Protein AF-A0A838E0V9-F1 (afdb_monomer_lite)

Foldseek 3Di:
DDDDADDLVNVLVVVVVCCVVPNFDDDFPDSVLLVVLSCQQVDDDPNHGPQPDPVSSVVSNVCSCVVRDPGPPPPPD

Secondary structure (DSSP, 8-state):
---PPPPHHHHHHHHHHHHHHH----S-S-HHHHHHHHHGGG-EETTEESSSSHHHHHHHHHHHHHHH---------

pLDDT: mean 77.81, std 12.44, range [36.88, 89.12]

Structure (mmCIF, N/CA/C/O backbone):
data_AF-A0A838E0V9-F1
#
_entry.id   AF-A0A838E0V9-F1
#
loop_
_atom_site.group_PDB
_atom_site.id
_atom_site.type_symbol
_atom_site.label_atom_id
_atom_site.label_alt_id
_atom_site.label_comp_id
_atom_site.label_asym_id
_atom_site.label_entity_id
_atom_site.label_seq_id
_atom_site.pdbx_PDB_ins_code
_atom_site.Cartn_x
_atom_site.Cartn_y
_atom_site.Cartn_z
_atom_site.occupancy
_atom_site.B_iso_or_equiv
_atom_site.auth_seq_id
_atom_site.auth_comp_id
_atom_site.auth_asym_id
_atom_site.auth_atom_id
_atom_site.pdbx_PDB_model_num
ATOM 1 N N . MET A 1 1 ? -0.685 -5.280 -21.673 1.00 60.50 1 MET A N 1
ATOM 2 C CA . MET A 1 1 ? -1.565 -5.168 -20.493 1.00 60.50 1 MET A CA 1
ATOM 3 C C . MET A 1 1 ? -1.056 -3.992 -19.687 1.00 60.50 1 MET A C 1
ATOM 5 O O . MET A 1 1 ? 0.096 -4.037 -19.276 1.00 60.50 1 MET A O 1
ATOM 9 N N . GLU A 1 2 ? -1.835 -2.919 -19.564 1.00 76.56 2 GLU A N 1
ATOM 10 C CA . GLU A 1 2 ? -1.449 -1.781 -18.721 1.00 76.56 2 GLU A CA 1
ATOM 11 C C . GLU A 1 2 ? -1.721 -2.101 -17.250 1.00 76.56 2 GLU A C 1
ATOM 13 O O . GLU A 1 2 ? -2.730 -2.727 -16.922 1.00 76.56 2 GLU A O 1
ATOM 18 N N . ILE A 1 3 ? -0.803 -1.700 -16.370 1.00 82.00 3 ILE A N 1
ATOM 19 C CA . ILE A 1 3 ? -0.915 -1.930 -14.930 1.00 82.00 3 ILE A CA 1
ATOM 20 C C . ILE A 1 3 ? -1.513 -0.677 -14.293 1.00 82.00 3 ILE A C 1
ATOM 22 O O . ILE A 1 3 ? -0.888 0.382 -14.282 1.00 82.00 3 ILE A O 1
ATOM 26 N N . TYR A 1 4 ? -2.715 -0.810 -13.732 1.00 85.44 4 TYR A N 1
ATOM 27 C CA . TYR A 1 4 ? -3.366 0.254 -12.971 1.00 85.44 4 TYR A CA 1
ATOM 28 C C . TYR A 1 4 ? -3.093 0.079 -11.481 1.00 85.44 4 TYR A C 1
ATOM 30 O O . TYR A 1 4 ? -3.510 -0.900 -10.864 1.00 85.44 4 TYR A O 1
ATOM 38 N N . PHE A 1 5 ? -2.402 1.050 -10.892 1.00 87.00 5 PHE A N 1
ATOM 39 C CA . PHE A 1 5 ? -2.127 1.061 -9.460 1.00 87.00 5 PHE A CA 1
ATOM 40 C C . PHE A 1 5 ? -3.230 1.782 -8.687 1.00 87.00 5 PHE A C 1
ATOM 42 O O . PHE A 1 5 ? -3.724 2.830 -9.106 1.00 87.00 5 PHE A O 1
ATOM 49 N N . LEU A 1 6 ? -3.567 1.253 -7.512 1.00 85.44 6 LEU A N 1
ATOM 50 C CA . LEU A 1 6 ? -4.579 1.843 -6.642 1.00 85.44 6 LEU A CA 1
ATOM 51 C C . LEU A 1 6 ? -4.071 3.154 -6.028 1.00 85.44 6 LEU A C 1
ATOM 53 O O . LEU A 1 6 ? -2.920 3.257 -5.591 1.00 85.44 6 LEU A O 1
ATOM 57 N N . SER A 1 7 ? -4.949 4.156 -5.984 1.00 86.69 7 SER A N 1
ATOM 58 C CA . SER A 1 7 ? -4.688 5.418 -5.294 1.00 86.69 7 SER A CA 1
ATOM 59 C C . SER A 1 7 ? -4.994 5.297 -3.802 1.00 86.69 7 SER A C 1
ATOM 61 O O . SER A 1 7 ? -5.828 4.491 -3.382 1.00 86.69 7 SER A O 1
ATOM 63 N N . LEU A 1 8 ? -4.364 6.153 -2.995 1.00 84.19 8 LEU A N 1
ATOM 64 C CA . LEU A 1 8 ? -4.615 6.216 -1.554 1.00 84.19 8 LEU A CA 1
ATOM 65 C C . LEU A 1 8 ? -6.099 6.443 -1.233 1.00 84.19 8 LEU A C 1
ATOM 67 O O . LEU A 1 8 ? -6.620 5.842 -0.300 1.00 84.19 8 LEU A O 1
ATOM 71 N N . GLN A 1 9 ? -6.793 7.262 -2.027 1.00 86.75 9 GLN A N 1
ATOM 72 C CA . GLN A 1 9 ? -8.214 7.554 -1.819 1.00 86.75 9 GLN A CA 1
ATOM 73 C C . GLN A 1 9 ? -9.091 6.313 -2.007 1.00 86.75 9 GLN A C 1
ATOM 75 O O . GLN A 1 9 ? -9.948 6.043 -1.171 1.00 86.75 9 GLN A O 1
ATOM 80 N N . ILE A 1 10 ? -8.832 5.519 -3.054 1.00 88.94 10 ILE A N 1
ATOM 81 C CA . ILE A 1 10 ? -9.565 4.268 -3.297 1.00 88.94 10 ILE A CA 1
ATOM 82 C C . ILE A 1 10 ? -9.335 3.292 -2.142 1.00 88.94 10 ILE A C 1
ATOM 84 O O . ILE A 1 10 ? -10.276 2.690 -1.634 1.00 88.94 10 ILE A O 1
ATOM 88 N N . VAL A 1 11 ? -8.089 3.164 -1.687 1.00 86.56 11 VAL A N 1
ATOM 89 C CA . VAL A 1 11 ? -7.732 2.242 -0.600 1.00 86.56 11 VAL A CA 1
ATOM 90 C C . VAL A 1 11 ? -8.371 2.663 0.724 1.00 86.56 11 VAL A C 1
ATOM 92 O O . VAL A 1 11 ? -8.835 1.807 1.475 1.00 86.56 11 VAL A O 1
ATOM 95 N N . LYS A 1 12 ? -8.455 3.969 0.999 1.00 84.75 12 LYS A N 1
ATOM 96 C CA . LYS A 1 12 ? -9.152 4.502 2.179 1.00 84.75 12 LYS A CA 1
ATOM 97 C C . LYS A 1 12 ? -10.653 4.238 2.129 1.00 84.75 12 LYS A C 1
ATOM 99 O O . LYS A 1 12 ? -11.190 3.739 3.111 1.00 84.75 12 LYS A O 1
ATOM 104 N N . ALA A 1 13 ? -11.297 4.501 0.993 1.00 88.38 13 ALA A N 1
ATOM 105 C CA . ALA A 1 13 ? -12.720 4.223 0.811 1.00 88.38 13 ALA A CA 1
ATOM 106 C C . ALA A 1 13 ? -13.029 2.729 1.003 1.00 88.38 13 ALA A C 1
ATOM 108 O O . ALA A 1 13 ? -13.920 2.371 1.770 1.00 88.38 13 ALA A O 1
ATOM 109 N N . LEU A 1 14 ? -12.222 1.850 0.396 1.00 87.44 14 LEU A N 1
ATOM 110 C CA . LE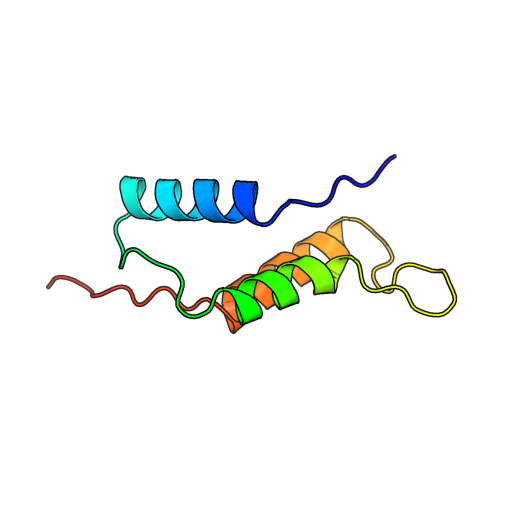U A 1 14 ? -12.342 0.404 0.588 1.00 87.44 14 LEU A CA 1
ATOM 111 C C . LEU A 1 14 ? -12.171 0.014 2.057 1.00 87.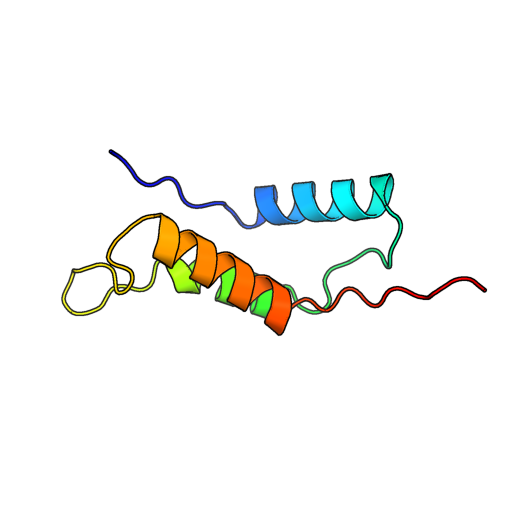44 14 LEU A C 1
ATOM 113 O O . LEU A 1 14 ? -12.942 -0.794 2.565 1.00 87.44 14 LEU A O 1
ATOM 117 N N . HIS A 1 15 ? -11.188 0.589 2.754 1.00 83.81 15 HIS A N 1
ATOM 118 C CA . HIS A 1 15 ? -10.973 0.316 4.171 1.00 83.81 15 HIS A CA 1
ATOM 119 C C . HIS A 1 15 ? -12.171 0.735 5.035 1.00 83.81 15 HIS A C 1
ATOM 121 O O . HIS A 1 15 ? -12.608 -0.044 5.882 1.00 83.81 15 HIS A O 1
ATOM 127 N N . GLU A 1 16 ? -12.728 1.925 4.807 1.00 85.38 16 GLU A N 1
ATOM 128 C CA . GLU A 1 16 ? -13.925 2.399 5.507 1.00 85.38 16 GLU A CA 1
ATOM 129 C C . GLU A 1 16 ? -15.118 1.469 5.278 1.00 85.38 16 GLU A C 1
ATOM 131 O O . GLU A 1 16 ? -15.829 1.140 6.227 1.00 85.38 16 GLU A O 1
ATOM 136 N N . ASP A 1 17 ? -15.307 0.987 4.051 1.00 89.12 17 ASP A N 1
ATOM 137 C CA . ASP A 1 17 ? -16.378 0.043 3.738 1.00 89.12 17 ASP A CA 1
ATOM 138 C C . ASP A 1 17 ? -16.156 -1.326 4.393 1.00 89.12 17 ASP A C 1
ATOM 140 O O . ASP A 1 17 ? -17.106 -1.910 4.913 1.00 89.12 17 ASP A O 1
ATOM 144 N N . GLN A 1 18 ? -14.912 -1.817 4.472 1.00 86.94 18 GLN A N 1
ATOM 145 C CA . GLN A 1 18 ? -14.614 -3.041 5.225 1.00 86.94 18 GLN A CA 1
ATOM 146 C C . GLN A 1 18 ? -14.937 -2.884 6.718 1.00 86.94 18 GLN A C 1
ATOM 148 O O . GLN A 1 18 ? -15.510 -3.793 7.316 1.00 86.94 18 GLN A O 1
ATOM 153 N N . VAL A 1 19 ? -14.615 -1.734 7.320 1.00 84.56 19 VAL A N 1
ATOM 154 C CA . VAL A 1 19 ? -14.940 -1.455 8.729 1.00 84.56 19 VAL A CA 1
ATOM 155 C C . VAL A 1 19 ? -16.454 -1.356 8.939 1.00 84.56 19 VAL A C 1
ATOM 157 O O . VAL A 1 19 ? -16.955 -1.872 9.935 1.00 84.56 19 VAL A O 1
ATOM 160 N N . LYS A 1 20 ? -17.202 -0.754 8.004 1.00 85.88 20 LYS A N 1
ATOM 161 C CA . LYS A 1 20 ? -18.675 -0.702 8.068 1.00 85.88 20 LYS A CA 1
ATOM 162 C C . LYS A 1 20 ? -19.313 -2.090 7.974 1.00 85.88 20 LYS A C 1
ATOM 164 O O . LYS A 1 20 ? -20.265 -2.358 8.696 1.00 85.88 20 LYS A O 1
ATOM 169 N N . LEU A 1 21 ? -18.811 -2.950 7.084 1.00 87.50 21 LEU A N 1
ATOM 170 C CA . LEU A 1 21 ? -19.400 -4.266 6.812 1.00 87.50 21 LEU A CA 1
ATOM 171 C C . LEU A 1 21 ? -19.028 -5.323 7.857 1.00 87.50 21 LEU A C 1
ATOM 173 O O . LEU A 1 21 ? -19.864 -6.147 8.216 1.00 87.50 21 LEU A O 1
ATOM 177 N N . TYR A 1 22 ? -17.783 -5.315 8.336 1.00 86.12 22 TYR A N 1
ATOM 178 C CA . TYR A 1 22 ? -17.238 -6.384 9.184 1.00 86.12 22 TYR A CA 1
ATOM 179 C C . TYR A 1 22 ? -16.889 -5.931 10.606 1.00 86.12 22 TYR A C 1
ATOM 181 O O . TYR A 1 22 ? -16.419 -6.739 11.412 1.00 86.12 22 TYR A O 1
ATOM 189 N N . GLY A 1 23 ? -17.112 -4.654 10.921 1.00 77.62 23 GLY A N 1
ATOM 190 C CA . GLY A 1 23 ? -16.707 -4.043 12.180 1.00 77.62 23 GLY A CA 1
ATOM 191 C C . GLY A 1 23 ? -15.195 -3.809 12.271 1.00 77.62 23 GLY A C 1
ATOM 192 O O . GLY A 1 23 ? -14.393 -4.300 11.474 1.00 77.62 23 GLY A O 1
ATOM 193 N N . GLY A 1 24 ? -14.788 -3.037 13.275 1.00 77.19 24 GLY A N 1
ATOM 194 C CA . GLY A 1 24 ? -13.392 -2.685 13.523 1.00 77.19 24 GLY A CA 1
ATOM 195 C C . GLY A 1 24 ? -13.245 -1.254 14.025 1.00 77.19 24 GLY A C 1
ATOM 196 O O . GLY A 1 24 ? -14.204 -0.485 14.053 1.00 77.19 24 GLY A O 1
ATOM 197 N N . LEU A 1 25 ? -12.029 -0.895 14.429 1.00 75.12 25 LEU A 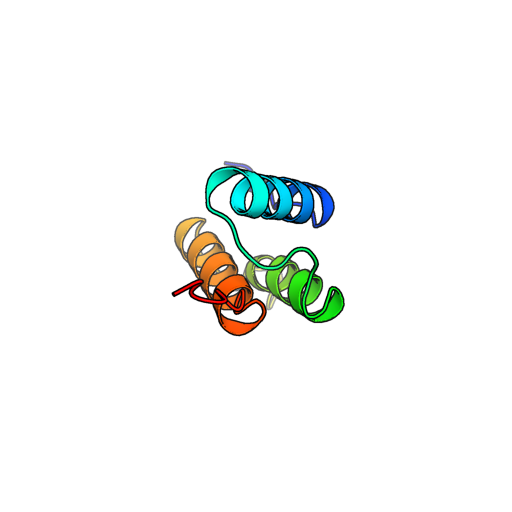N 1
ATOM 198 C CA . LEU A 1 25 ? -11.699 0.489 14.754 1.00 75.12 25 LEU A CA 1
ATOM 199 C C . LEU A 1 25 ? -11.664 1.332 13.475 1.00 75.12 25 LEU A C 1
ATOM 201 O O . LEU A 1 25 ? -10.987 0.977 12.510 1.00 75.12 25 LEU A O 1
ATOM 205 N N . GLN A 1 26 ? -12.393 2.449 13.488 1.00 71.00 26 GLN A N 1
ATOM 206 C CA . GLN A 1 26 ? -12.314 3.457 12.436 1.00 71.00 26 GLN A CA 1
ATOM 207 C C . GLN A 1 26 ? -10.985 4.212 12.494 1.00 71.00 26 GLN A C 1
ATOM 209 O O . GLN A 1 26 ? -10.421 4.442 13.564 1.00 71.00 26 GLN A O 1
ATOM 214 N N . GLY A 1 27 ? -10.537 4.657 11.322 1.00 70.12 27 GLY A N 1
ATOM 215 C CA . GLY A 1 27 ? -9.331 5.459 11.161 1.00 70.12 27 GLY A CA 1
ATOM 216 C C . GLY A 1 27 ? -8.115 4.651 10.712 1.00 70.12 27 GLY A C 1
ATOM 217 O O . GLY A 1 27 ? -8.048 3.427 10.812 1.00 70.12 27 GLY A O 1
ATOM 218 N N . LEU A 1 28 ? -7.132 5.370 10.177 1.00 69.31 28 LEU A N 1
ATOM 219 C CA . LEU A 1 28 ? -5.839 4.800 9.818 1.00 69.31 28 LEU A CA 1
ATOM 220 C C . LEU A 1 28 ? -4.897 4.909 11.008 1.00 69.31 28 LEU A C 1
ATOM 222 O O . LEU A 1 28 ? -4.828 5.960 11.641 1.00 69.31 28 LEU A O 1
ATOM 226 N N . ARG A 1 29 ? -4.125 3.850 11.265 1.00 71.31 29 ARG A N 1
ATOM 227 C CA . ARG A 1 29 ? -3.065 3.895 12.277 1.00 71.31 29 ARG A CA 1
ATOM 228 C C . ARG A 1 29 ? -2.022 4.958 11.934 1.00 71.31 29 ARG A C 1
ATOM 230 O O . ARG A 1 29 ? -1.601 5.704 12.807 1.00 71.31 29 ARG A O 1
ATOM 237 N N . ASP A 1 30 ? -1.609 4.989 10.671 1.00 76.19 30 ASP A N 1
ATOM 238 C CA . ASP A 1 30 ? -0.671 5.968 10.135 1.00 76.19 30 ASP A CA 1
ATOM 239 C C . ASP A 1 30 ? -0.870 6.075 8.615 1.00 76.19 30 ASP A C 1
ATOM 241 O O . ASP A 1 30 ? -0.750 5.088 7.882 1.00 76.19 30 ASP A O 1
ATOM 245 N N . ALA A 1 31 ? -1.202 7.274 8.137 1.00 75.56 31 ALA A N 1
ATOM 246 C CA . ALA A 1 31 ? -1.413 7.527 6.716 1.00 75.56 31 ALA A CA 1
ATOM 247 C C . ALA A 1 31 ? -0.106 7.461 5.905 1.00 75.56 31 ALA A C 1
ATOM 249 O O . ALA A 1 31 ? -0.141 7.031 4.754 1.00 75.56 31 ALA A O 1
ATOM 250 N N . ASN A 1 32 ? 1.039 7.809 6.504 1.00 79.56 32 ASN A N 1
ATOM 251 C CA . ASN A 1 32 ? 2.347 7.753 5.848 1.00 79.56 32 ASN A CA 1
ATOM 252 C C . ASN A 1 32 ? 2.799 6.304 5.643 1.00 79.56 32 ASN A C 1
ATOM 254 O O . ASN A 1 32 ? 3.375 5.964 4.608 1.00 79.56 32 ASN A O 1
ATOM 258 N N . LEU A 1 33 ? 2.502 5.420 6.602 1.00 78.56 33 LEU A N 1
ATOM 259 C CA . LEU A 1 33 ? 2.784 3.992 6.442 1.00 78.56 33 LEU A CA 1
ATOM 260 C C . LEU A 1 33 ? 1.898 3.350 5.368 1.00 78.56 33 LEU A C 1
ATOM 262 O O . LEU A 1 33 ? 2.358 2.458 4.649 1.00 78.56 33 LEU A O 1
ATOM 266 N N . LEU A 1 34 ? 0.647 3.799 5.236 1.00 79.69 34 LEU A N 1
ATOM 267 C CA . LEU A 1 34 ? -0.223 3.341 4.157 1.00 79.69 34 LEU A CA 1
ATOM 268 C C . LEU A 1 34 ? 0.284 3.827 2.796 1.00 79.69 34 LEU A C 1
ATOM 270 O O . LEU A 1 34 ? 0.391 3.026 1.875 1.00 79.69 34 LEU A O 1
ATOM 274 N N . ASP A 1 35 ? 0.660 5.098 2.675 1.00 82.38 35 ASP A N 1
ATOM 275 C CA . ASP A 1 35 ? 1.195 5.646 1.426 1.00 82.38 35 ASP A CA 1
ATOM 276 C C . ASP A 1 35 ? 2.493 4.934 0.992 1.00 82.38 35 ASP A C 1
ATOM 278 O O . ASP A 1 35 ? 2.644 4.525 -0.159 1.00 82.38 35 ASP A O 1
ATOM 282 N N . SER A 1 36 ? 3.390 4.645 1.940 1.00 83.50 36 SER A N 1
ATOM 283 C CA . SER A 1 36 ? 4.587 3.829 1.689 1.00 83.50 36 SER A CA 1
ATOM 284 C C . SER A 1 36 ? 4.244 2.425 1.165 1.00 83.50 36 SER A C 1
ATOM 286 O O . SER A 1 36 ? 4.816 1.968 0.171 1.00 83.50 36 SER A O 1
ATOM 288 N N . ALA A 1 37 ? 3.245 1.763 1.759 1.00 83.81 37 ALA A N 1
ATOM 289 C CA . ALA A 1 37 ? 2.778 0.455 1.298 1.00 83.81 37 ALA A CA 1
ATOM 290 C C . ALA A 1 37 ? 2.215 0.491 -0.133 1.00 83.81 37 ALA A C 1
ATOM 292 O O . ALA A 1 37 ? 2.403 -0.467 -0.882 1.00 83.81 37 ALA A O 1
ATOM 293 N N . LEU A 1 38 ? 1.556 1.584 -0.536 1.00 85.06 38 LEU A N 1
ATOM 294 C CA . LEU A 1 38 ? 1.016 1.737 -1.892 1.00 85.06 38 LEU A CA 1
ATOM 295 C C . LEU A 1 38 ? 2.082 2.060 -2.942 1.00 85.06 38 LEU A C 1
ATOM 297 O O . LEU A 1 38 ? 1.870 1.801 -4.130 1.00 85.06 38 L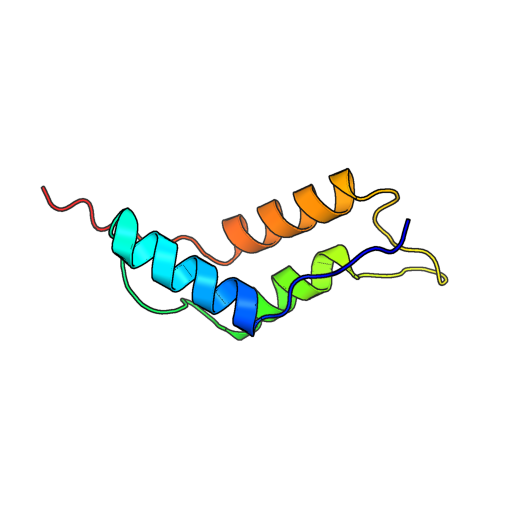EU A O 1
ATOM 301 N N . ASN A 1 39 ? 3.215 2.614 -2.516 1.00 85.19 39 ASN A N 1
ATOM 302 C CA . ASN A 1 39 ? 4.353 2.897 -3.384 1.00 85.19 39 ASN A CA 1
ATOM 303 C C . ASN A 1 39 ? 5.298 1.699 -3.530 1.00 85.19 39 ASN A C 1
ATOM 305 O O . ASN A 1 39 ? 5.955 1.579 -4.560 1.00 85.19 39 ASN A O 1
ATOM 309 N N . TYR A 1 40 ? 5.309 0.770 -2.571 1.00 83.00 40 TYR A N 1
ATOM 310 C CA . TYR A 1 40 ? 6.116 -0.452 -2.625 1.00 83.00 40 TYR A CA 1
ATOM 311 C C . TYR A 1 40 ? 5.958 -1.283 -3.923 1.00 83.00 40 TYR A C 1
ATOM 313 O O . TYR A 1 40 ? 6.970 -1.565 -4.561 1.00 83.00 40 TYR A O 1
ATOM 321 N N . PRO A 1 41 ? 4.742 -1.602 -4.414 1.00 81.88 41 PRO A N 1
ATOM 322 C CA . PRO A 1 41 ? 4.570 -2.334 -5.676 1.00 81.88 41 PRO A CA 1
ATOM 323 C C . PRO A 1 41 ? 4.977 -1.538 -6.925 1.00 81.88 41 PRO A C 1
ATOM 325 O O . PRO A 1 41 ? 5.171 -2.130 -7.985 1.00 81.88 41 PRO A O 1
ATOM 328 N N . LYS A 1 42 ? 5.113 -0.209 -6.815 1.00 83.69 42 LYS A N 1
ATOM 329 C CA . LYS A 1 42 ? 5.545 0.682 -7.904 1.00 83.69 42 LYS A CA 1
ATOM 330 C C . LYS A 1 42 ? 7.062 0.852 -7.961 1.00 83.69 42 LYS A C 1
ATOM 332 O O . LYS A 1 42 ? 7.546 1.541 -8.855 1.00 83.69 42 LYS A O 1
ATOM 337 N N . VAL A 1 43 ? 7.809 0.284 -7.011 1.00 84.69 43 VAL A N 1
ATOM 338 C CA . VAL A 1 43 ? 9.261 0.467 -6.932 1.00 84.69 43 VAL A CA 1
ATOM 339 C C . VAL A 1 43 ? 9.919 -0.053 -8.207 1.00 84.69 43 VAL A C 1
ATOM 341 O O . VAL A 1 43 ? 9.727 -1.199 -8.620 1.00 84.69 43 VAL A O 1
ATOM 344 N N . THR A 1 44 ? 10.723 0.810 -8.820 1.00 83.19 44 THR A N 1
ATOM 345 C CA . THR A 1 44 ? 11.521 0.497 -10.002 1.00 83.19 44 THR A CA 1
ATOM 346 C C . THR A 1 44 ? 12.999 0.493 -9.653 1.00 83.19 44 THR A C 1
ATOM 348 O O . THR A 1 44 ? 13.474 1.386 -8.951 1.00 83.19 44 THR A O 1
ATOM 351 N N . PHE A 1 45 ? 13.743 -0.459 -10.203 1.00 79.75 45 PHE A N 1
ATOM 352 C CA . PHE A 1 45 ? 15.197 -0.495 -10.148 1.00 79.75 45 PHE A CA 1
ATOM 353 C C . PHE A 1 45 ? 15.741 -0.633 -11.568 1.00 79.75 45 PHE A C 1
ATOM 355 O O . PHE A 1 45 ? 15.270 -1.468 -12.336 1.00 79.75 45 PHE A O 1
ATOM 362 N N . SER A 1 46 ? 16.719 0.198 -11.933 1.00 82.06 46 SER A N 1
ATOM 363 C CA . SER A 1 46 ? 17.295 0.198 -13.285 1.00 82.06 46 SER A CA 1
ATOM 364 C C . SER A 1 46 ? 16.242 0.332 -14.405 1.00 82.06 46 SER A C 1
ATOM 366 O O . SER A 1 46 ? 16.308 -0.374 -15.405 1.00 82.06 46 SER A O 1
ATOM 368 N N . GLN A 1 47 ? 15.257 1.222 -14.218 1.00 78.38 47 GLN A N 1
ATOM 369 C CA . GLN A 1 47 ? 14.123 1.471 -15.135 1.00 78.38 47 GLN A CA 1
ATOM 370 C C . GLN A 1 47 ? 13.151 0.293 -15.343 1.00 78.38 47 GLN A C 1
ATOM 372 O O . GLN A 1 47 ? 12.168 0.434 -16.065 1.00 78.38 47 GLN A O 1
ATOM 377 N N . CYS A 1 48 ? 13.366 -0.831 -14.661 1.00 78.56 48 CYS A N 1
ATOM 378 C CA . CYS A 1 48 ? 12.455 -1.968 -14.641 1.00 78.56 48 CYS A CA 1
ATOM 379 C C . CYS A 1 48 ? 11.663 -1.984 -13.331 1.00 78.56 48 CYS A C 1
ATOM 381 O O . CYS A 1 48 ? 12.170 -1.572 -12.284 1.00 78.56 48 CYS A O 1
ATOM 383 N N . TYR A 1 49 ? 10.431 -2.492 -13.358 1.00 80.38 49 TYR A N 1
ATOM 384 C CA . TYR A 1 49 ? 9.719 -2.800 -12.119 1.00 80.38 49 TYR A CA 1
ATOM 385 C C . TYR A 1 49 ? 10.498 -3.845 -11.322 1.00 80.38 49 TYR A C 1
ATOM 387 O O . TYR A 1 49 ? 10.961 -4.841 -11.875 1.00 80.38 49 TYR A O 1
ATOM 395 N N . LEU A 1 50 ? 10.618 -3.627 -10.012 1.00 83.12 50 LEU A N 1
ATOM 396 C CA . LEU A 1 50 ? 11.219 -4.610 -9.112 1.00 83.12 50 LEU A CA 1
ATOM 397 C C . LEU A 1 50 ? 10.379 -5.899 -9.053 1.00 83.12 50 LEU A C 1
ATOM 399 O O . LEU A 1 50 ? 10.902 -6.986 -8.821 1.00 83.12 50 LEU A O 1
ATOM 403 N N . HIS A 1 51 ? 9.071 -5.768 -9.280 1.00 82.19 51 HIS A N 1
ATOM 404 C CA . HIS A 1 51 ? 8.119 -6.867 -9.330 1.00 82.19 51 HIS A CA 1
ATOM 405 C C . HIS A 1 51 ? 7.842 -7.251 -10.793 1.00 82.19 51 HIS A C 1
ATOM 407 O O . HIS A 1 51 ? 7.355 -6.408 -11.548 1.00 82.19 51 HIS A O 1
ATOM 413 N N . PRO A 1 52 ? 8.144 -8.496 -11.206 1.00 77.75 52 PRO A N 1
ATOM 414 C CA . PRO A 1 52 ? 8.152 -8.885 -12.617 1.00 77.75 52 PRO A CA 1
ATOM 415 C C . PRO A 1 52 ? 6.753 -9.074 -13.215 1.00 77.75 52 PRO A C 1
ATOM 417 O O . PRO A 1 52 ? 6.604 -9.048 -14.434 1.00 77.75 52 PRO A O 1
ATOM 420 N N . ASP A 1 53 ? 5.726 -9.257 -12.381 1.00 84.12 53 ASP A N 1
ATOM 421 C CA . ASP A 1 53 ? 4.343 -9.395 -12.823 1.00 84.12 53 ASP A CA 1
ATOM 422 C C . ASP A 1 53 ? 3.337 -8.796 -11.822 1.00 84.12 53 ASP A C 1
ATOM 424 O O . ASP A 1 53 ? 3.677 -8.364 -10.713 1.00 84.12 53 ASP A O 1
ATOM 428 N N . VAL A 1 54 ? 2.065 -8.796 -12.225 1.00 85.69 54 VAL A N 1
ATOM 429 C CA . VAL A 1 54 ? 0.947 -8.301 -11.412 1.00 85.69 54 VAL A CA 1
ATOM 430 C C . VAL A 1 54 ? 0.714 -9.116 -10.136 1.00 85.69 54 VAL A C 1
ATOM 432 O O . VAL A 1 54 ? 0.213 -8.565 -9.157 1.00 85.69 54 VAL A O 1
ATOM 435 N N . HIS A 1 55 ? 1.099 -10.394 -10.100 1.00 88.19 55 HIS A N 1
ATOM 436 C CA . HIS A 1 55 ? 0.959 -11.244 -8.918 1.00 88.19 55 HIS A CA 1
ATOM 437 C C . HIS A 1 55 ? 1.959 -10.829 -7.835 1.00 88.19 55 HIS A C 1
ATOM 439 O O . HIS A 1 55 ? 1.586 -10.684 -6.670 1.00 88.19 55 HIS A O 1
ATOM 445 N N . TYR A 1 56 ? 3.209 -10.551 -8.216 1.00 86.19 56 TYR A N 1
ATOM 446 C CA . TYR A 1 56 ? 4.224 -10.017 -7.309 1.00 86.19 56 TYR A CA 1
ATOM 447 C C . TYR A 1 56 ? 3.852 -8.619 -6.805 1.00 86.19 56 TYR A C 1
ATOM 449 O O . TYR A 1 56 ? 4.023 -8.338 -5.619 1.00 86.19 56 TYR A O 1
ATOM 457 N N . MET A 1 57 ? 3.281 -7.763 -7.659 1.00 87.00 57 MET A N 1
ATOM 458 C CA . MET A 1 57 ? 2.773 -6.451 -7.237 1.00 87.00 57 MET A CA 1
ATOM 459 C C . MET A 1 57 ? 1.589 -6.577 -6.263 1.00 87.00 57 MET A C 1
ATOM 461 O O . MET A 1 57 ? 1.530 -5.858 -5.265 1.00 87.00 57 MET A O 1
ATOM 465 N N . ALA A 1 58 ? 0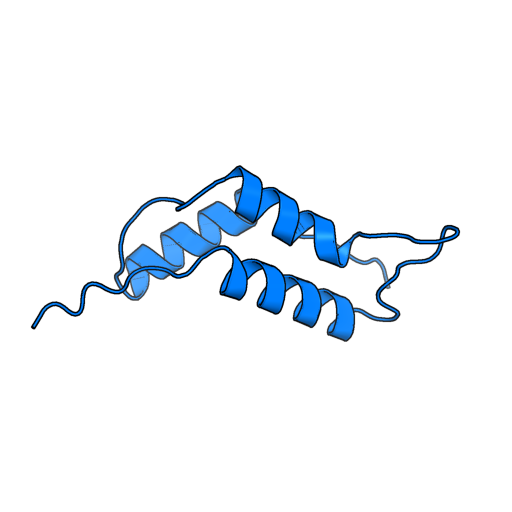.671 -7.521 -6.490 1.00 86.12 58 ALA A N 1
ATOM 466 C CA . ALA A 1 58 ? -0.432 -7.798 -5.569 1.00 86.12 58 ALA A CA 1
ATOM 467 C C . ALA A 1 58 ? 0.069 -8.321 -4.210 1.00 86.12 58 ALA A C 1
ATOM 469 O O . ALA A 1 58 ? -0.398 -7.875 -3.159 1.00 86.12 58 ALA A O 1
ATOM 470 N N . ALA A 1 59 ? 1.064 -9.212 -4.213 1.00 86.56 59 ALA A N 1
ATOM 471 C CA . ALA A 1 59 ? 1.702 -9.689 -2.989 1.00 86.56 59 ALA A CA 1
ATOM 472 C C . ALA A 1 59 ? 2.399 -8.546 -2.228 1.00 86.56 59 ALA A C 1
ATOM 474 O O . ALA A 1 59 ? 2.273 -8.451 -1.006 1.00 86.56 59 ALA A O 1
ATOM 475 N N . ALA A 1 60 ? 3.074 -7.638 -2.940 1.00 86.62 60 ALA A N 1
ATOM 476 C CA . ALA A 1 60 ? 3.690 -6.447 -2.361 1.00 86.62 60 ALA A CA 1
ATOM 477 C C . ALA A 1 60 ? 2.655 -5.523 -1.690 1.00 86.62 60 ALA A C 1
ATOM 479 O O . ALA A 1 60 ? 2.882 -5.087 -0.558 1.00 86.62 60 ALA A O 1
ATOM 480 N N . TYR A 1 61 ? 1.491 -5.303 -2.319 1.00 85.31 61 TYR A N 1
ATOM 481 C CA . TYR A 1 61 ? 0.361 -4.604 -1.690 1.00 85.31 61 TYR A CA 1
ATOM 482 C C . TYR A 1 61 ? -0.094 -5.298 -0.402 1.00 85.31 61 TYR A C 1
ATOM 484 O O . TYR A 1 61 ? -0.189 -4.651 0.642 1.00 85.31 61 TYR A O 1
ATOM 492 N N . ALA A 1 62 ? -0.351 -6.608 -0.453 1.00 83.38 62 ALA A N 1
ATOM 493 C CA . ALA A 1 62 ? -0.836 -7.363 0.700 1.00 83.38 62 ALA A CA 1
ATOM 494 C C . ALA A 1 62 ? 0.147 -7.297 1.878 1.00 83.38 62 ALA A C 1
ATOM 496 O O . ALA A 1 62 ? -0.254 -7.014 3.005 1.00 83.38 62 ALA A O 1
ATOM 497 N N . VAL A 1 63 ? 1.444 -7.486 1.620 1.00 83.50 63 VAL A N 1
ATOM 498 C CA . VAL A 1 63 ? 2.486 -7.405 2.652 1.00 83.50 63 VAL A CA 1
ATOM 499 C C . VAL A 1 63 ? 2.569 -6.001 3.244 1.00 83.50 63 VAL A C 1
ATOM 501 O O . VAL A 1 63 ? 2.624 -5.874 4.468 1.00 83.50 63 VAL A O 1
ATOM 504 N N . GLY A 1 64 ? 2.559 -4.958 2.409 1.00 81.50 64 GLY A N 1
ATOM 505 C CA . GLY A 1 64 ? 2.597 -3.571 2.866 1.00 81.50 64 GLY A CA 1
ATOM 506 C C . GLY A 1 64 ? 1.400 -3.230 3.752 1.00 81.50 64 GLY A C 1
ATOM 507 O O . GLY A 1 64 ? 1.575 -2.721 4.857 1.00 81.50 64 GLY A O 1
ATOM 508 N N . ILE A 1 65 ? 0.190 -3.590 3.318 1.00 78.19 65 ILE A N 1
ATOM 509 C CA . ILE A 1 65 ? -1.046 -3.333 4.065 1.00 78.19 65 ILE A CA 1
ATOM 510 C C . ILE A 1 65 ? -1.075 -4.135 5.375 1.00 78.19 65 ILE A C 1
ATOM 512 O O . ILE A 1 65 ? -1.336 -3.554 6.422 1.00 78.19 65 ILE A O 1
ATOM 516 N N . ILE A 1 66 ? -0.750 -5.434 5.364 1.00 80.62 66 ILE A N 1
ATOM 517 C CA . ILE A 1 66 ? -0.772 -6.282 6.573 1.00 80.62 66 ILE A CA 1
ATOM 518 C C . ILE A 1 66 ? 0.270 -5.828 7.602 1.00 80.62 66 ILE A C 1
ATOM 520 O O . ILE A 1 66 ? -0.014 -5.797 8.802 1.00 80.62 66 ILE A O 1
ATOM 524 N N . LYS A 1 67 ? 1.487 -5.487 7.158 1.00 72.50 67 LYS A N 1
ATOM 525 C CA . LYS A 1 67 ? 2.561 -5.053 8.065 1.00 72.50 67 LYS A CA 1
ATOM 526 C C . LYS A 1 67 ? 2.274 -3.690 8.686 1.00 72.50 67 LYS A C 1
ATOM 528 O O . LYS A 1 67 ? 2.551 -3.497 9.870 1.00 72.50 67 LYS A O 1
ATOM 533 N N . ASN A 1 68 ? 1.711 -2.773 7.906 1.00 65.62 68 ASN A N 1
ATOM 534 C CA . ASN A 1 68 ? 1.546 -1.382 8.318 1.00 65.62 68 ASN A CA 1
ATOM 535 C C . ASN A 1 68 ? 0.185 -1.113 8.969 1.00 65.62 68 ASN A C 1
ATOM 537 O O . ASN A 1 68 ? 0.078 -0.246 9.836 1.00 65.62 68 ASN A O 1
ATOM 541 N N . HIS A 1 69 ? -0.841 -1.890 8.616 1.00 63.78 69 HIS A N 1
ATOM 542 C CA . HIS A 1 69 ? -2.209 -1.717 9.093 1.00 63.78 69 HIS A CA 1
ATOM 543 C C . HIS A 1 69 ? -2.728 -2.982 9.779 1.00 63.78 69 HIS A C 1
ATOM 545 O O . HIS A 1 69 ? -3.580 -3.708 9.270 1.00 63.78 69 HIS A O 1
ATOM 551 N N . ARG A 1 70 ? -2.240 -3.246 10.998 1.00 53.53 70 ARG A N 1
ATOM 552 C CA . ARG A 1 70 ? -2.993 -4.097 11.929 1.00 53.53 70 ARG A CA 1
ATOM 553 C C . ARG A 1 70 ? -4.225 -3.318 12.378 1.00 53.53 70 ARG A C 1
ATOM 555 O O . ARG A 1 70 ? -4.133 -2.515 13.305 1.00 53.53 70 ARG A O 1
ATOM 562 N N . SER A 1 71 ? -5.370 -3.567 11.747 1.00 53.19 71 SER A N 1
ATOM 563 C CA . SER A 1 71 ? -6.654 -3.191 12.331 1.00 53.19 71 SER A CA 1
ATOM 564 C C . SER A 1 71 ? -6.777 -3.923 13.663 1.00 53.19 71 SER A C 1
ATOM 566 O O . SER A 1 71 ? -6.907 -5.146 13.705 1.00 53.19 71 SER A O 1
ATOM 568 N N . SER A 1 72 ? -6.663 -3.178 14.760 1.00 45.69 72 SER A N 1
ATOM 569 C CA . SER A 1 72 ? -7.006 -3.684 16.081 1.00 45.69 72 SER A CA 1
ATOM 570 C C . SER A 1 72 ? -8.483 -4.074 16.031 1.00 45.69 72 SER A C 1
ATOM 572 O O . SER A 1 72 ? -9.367 -3.217 15.987 1.00 45.69 72 SER A O 1
ATOM 574 N N . LYS A 1 73 ? -8.769 -5.374 15.940 1.00 45.59 73 LYS A N 1
ATOM 575 C CA . LYS A 1 73 ? -10.092 -5.879 16.284 1.00 45.59 73 LYS A CA 1
ATOM 576 C C . LYS A 1 73 ? -10.161 -5.812 17.802 1.00 45.59 73 LYS A C 1
ATOM 578 O O . LYS A 1 73 ? -9.557 -6.642 18.475 1.00 45.59 73 LYS A O 1
ATOM 583 N N . VAL A 1 74 ? -10.882 -4.830 18.337 1.00 45.19 74 VAL A N 1
ATOM 584 C CA . VAL A 1 74 ? -11.453 -5.007 19.672 1.00 45.19 74 VAL A CA 1
ATOM 585 C C . VAL A 1 74 ? -12.461 -6.131 19.504 1.00 45.19 74 VAL A C 1
ATOM 587 O O . VAL A 1 74 ? -13.494 -5.96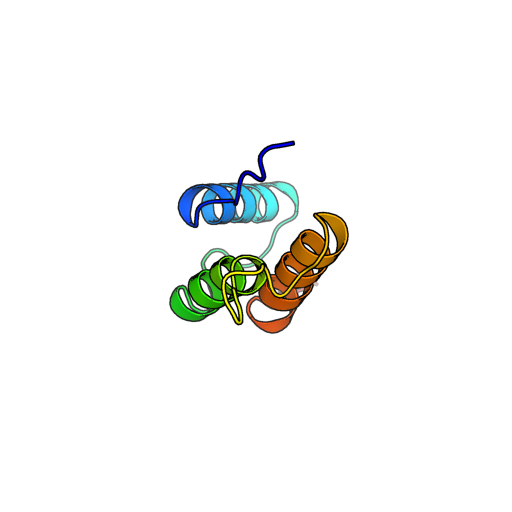2 18.859 1.00 45.19 74 VAL A O 1
ATOM 590 N N . ILE A 1 75 ? -12.095 -7.313 19.987 1.00 44.47 75 ILE A N 1
ATOM 591 C CA . ILE A 1 75 ? -13.031 -8.411 20.166 1.00 44.47 75 ILE A CA 1
ATOM 592 C C . ILE A 1 75 ? -13.993 -7.891 21.236 1.00 44.47 75 ILE A C 1
ATOM 594 O O . ILE A 1 75 ? -13.618 -7.805 22.402 1.00 44.47 75 ILE A O 1
ATOM 598 N N . GLN A 1 76 ? -15.174 -7.420 20.835 1.00 36.88 76 GLN A N 1
ATOM 599 C CA . GLN A 1 76 ? -16.258 -7.200 21.786 1.00 36.88 76 GLN A CA 1
ATOM 600 C C . GLN A 1 76 ? -16.719 -8.588 22.238 1.00 36.88 76 GLN A C 1
ATOM 602 O O . GLN A 1 76 ? -17.495 -9.245 21.547 1.00 36.88 76 GLN A O 1
ATOM 607 N N . THR A 1 77 ? -16.128 -9.062 23.334 1.00 42.16 77 THR A N 1
ATOM 608 C CA . THR A 1 77 ? -16.723 -10.052 24.240 1.00 42.16 77 THR A CA 1
ATOM 609 C C . THR A 1 77 ? -17.526 -9.334 25.303 1.00 42.16 77 THR A C 1
ATOM 611 O O . THR A 1 77 ? -16.995 -8.314 25.803 1.00 42.16 77 THR A O 1
#

Sequence (77 aa):
MEIYFLSLQIVKALHEDQVKLYGGLQGLRDANLLDSALNYPKVTFSQCYLHPDVHYMAAAYAVGIIKNHRSSKVIQT

Radius of gyration: 14.25 Å; chains: 1; bounding box: 37×19×45 Å